Protein AF-A0A7W2D766-F1 (afdb_monomer)

Secondary structure (DSSP, 8-state):
--HHHHHHHHHHHHHHHHHHHHHHHT-TT-SHHHHHHHHTTTTSHHHHHHHHHHHHHHHHHHHHHHHH-

Sequence (69 aa):
MTAADWIWGGLLVAGAGVEAWALRNGRSGDTLSERTRSWFRVRTPAGRVTFAVVWVAFASWFLVHIVGG

Solvent-accessible surface area (backbone atoms only — not comparable to full-atom values): 3867 Å² total; per-residue (Å²): 136,53,74,65,54,53,52,54,51,48,51,51,53,51,52,52,50,51,38,55,49,25,62,73,68,68,50,89,67,57,30,62,68,49,42,50,41,58,75,42,39,48,91,39,73,68,22,39,52,52,46,51,54,53,49,52,54,49,52,54,50,50,51,48,45,72,75,68,104

pLDDT: mean 94.12, std 5.63, range [61.34, 98.38]

Mean predicted aligned error: 4.06 Å

Organism: NCBI:txid2758039

Structure (mmCIF, N/CA/C/O backbone):
data_AF-A0A7W2D766-F1
#
_entry.id   AF-A0A7W2D766-F1
#
loop_
_atom_site.group_PDB
_atom_site.id
_atom_site.type_symbol
_atom_site.label_atom_id
_atom_site.label_alt_id
_atom_site.label_comp_id
_atom_site.label_asym_id
_atom_site.label_entity_id
_atom_site.label_seq_id
_atom_site.pdbx_PDB_ins_code
_atom_site.Cartn_x
_atom_site.Cartn_y
_atom_site.Cartn_z
_atom_site.occupancy
_atom_site.B_iso_or_equiv
_atom_site.auth_seq_id
_atom_site.auth_comp_id
_atom_site.auth_asym_id
_atom_site.auth_atom_id
_atom_site.pdbx_PDB_model_num
ATOM 1 N N . MET A 1 1 ? 20.614 6.576 -11.997 1.00 72.06 1 MET A N 1
ATOM 2 C CA . MET A 1 1 ? 19.265 6.652 -11.408 1.00 72.06 1 MET A CA 1
ATOM 3 C C . MET A 1 1 ? 18.317 7.199 -12.449 1.00 72.06 1 MET A C 1
ATOM 5 O O . MET A 1 1 ? 18.596 8.250 -13.018 1.00 72.06 1 MET A O 1
ATOM 9 N N . THR A 1 2 ? 17.261 6.457 -12.743 1.00 94.19 2 THR A N 1
ATOM 10 C CA . THR A 1 2 ? 16.198 6.836 -13.674 1.00 94.19 2 THR A CA 1
ATOM 11 C C . THR A 1 2 ? 15.160 7.724 -12.982 1.00 94.19 2 THR A C 1
ATOM 13 O O . THR A 1 2 ? 15.134 7.831 -11.755 1.00 94.19 2 THR A O 1
ATOM 16 N N . ALA A 1 3 ? 14.273 8.355 -13.756 1.00 92.75 3 ALA A N 1
ATOM 17 C CA . ALA A 1 3 ? 13.118 9.055 -13.190 1.00 92.75 3 ALA A CA 1
ATOM 18 C C . ALA A 1 3 ? 12.230 8.110 -12.357 1.00 92.75 3 ALA A C 1
ATOM 20 O O . ALA A 1 3 ? 11.731 8.504 -11.306 1.00 92.75 3 ALA A O 1
ATOM 21 N N . ALA A 1 4 ? 12.090 6.852 -12.787 1.00 88.62 4 ALA A N 1
ATOM 22 C CA . ALA A 1 4 ? 11.341 5.839 -12.053 1.00 88.62 4 ALA A CA 1
ATOM 23 C C . ALA A 1 4 ? 11.974 5.539 -10.685 1.00 88.62 4 ALA A C 1
ATOM 25 O O . ALA A 1 4 ? 11.248 5.486 -9.696 1.00 88.62 4 ALA A O 1
ATOM 26 N N . ASP A 1 5 ? 13.305 5.426 -10.601 1.00 92.75 5 ASP A N 1
ATOM 27 C CA . ASP A 1 5 ? 14.011 5.181 -9.332 1.00 92.75 5 ASP A CA 1
ATOM 28 C C . ASP A 1 5 ? 13.726 6.291 -8.314 1.00 92.75 5 ASP A C 1
ATOM 30 O O . ASP A 1 5 ? 13.477 6.024 -7.139 1.00 92.75 5 ASP A O 1
ATOM 34 N N . TRP A 1 6 ? 13.727 7.546 -8.771 1.00 94.31 6 TRP A N 1
ATOM 35 C CA . TRP A 1 6 ? 13.432 8.698 -7.923 1.00 94.31 6 TRP A CA 1
ATOM 36 C C . TRP A 1 6 ? 11.972 8.749 -7.484 1.00 94.31 6 TRP A C 1
ATOM 38 O O . TRP A 1 6 ? 11.699 9.047 -6.322 1.00 94.31 6 TRP A O 1
ATOM 48 N N . ILE A 1 7 ? 11.038 8.431 -8.383 1.00 94.00 7 ILE A N 1
ATOM 49 C CA . ILE A 1 7 ? 9.608 8.382 -8.063 1.00 94.00 7 ILE A CA 1
ATOM 50 C C . ILE A 1 7 ? 9.344 7.286 -7.028 1.00 94.00 7 ILE A C 1
ATOM 52 O O . ILE A 1 7 ? 8.771 7.559 -5.975 1.00 94.00 7 ILE A O 1
ATOM 56 N N . TRP A 1 8 ? 9.801 6.061 -7.286 1.00 90.00 8 TRP A N 1
ATOM 57 C CA . TRP A 1 8 ? 9.571 4.930 -6.389 1.00 90.00 8 TRP A CA 1
ATOM 58 C C . TRP A 1 8 ? 10.297 5.088 -5.055 1.00 90.00 8 TRP A C 1
ATOM 60 O O . TRP A 1 8 ? 9.694 4.871 -4.003 1.00 90.00 8 TRP A O 1
ATOM 70 N N . GLY A 1 9 ? 11.557 5.528 -5.076 1.00 95.31 9 GLY A N 1
ATOM 71 C CA . GLY A 1 9 ? 12.319 5.821 -3.864 1.00 95.31 9 GLY A CA 1
ATOM 72 C C . GLY A 1 9 ? 11.671 6.929 -3.031 1.00 95.31 9 GLY A C 1
ATOM 73 O O . GLY A 1 9 ? 11.516 6.781 -1.819 1.00 95.31 9 GLY A O 1
ATOM 74 N N . GLY A 1 10 ? 11.219 8.006 -3.679 1.00 96.50 10 GLY A N 1
ATOM 75 C CA . GLY A 1 10 ? 10.510 9.105 -3.028 1.00 96.50 10 GLY A CA 1
ATOM 76 C C . GLY A 1 10 ? 9.197 8.663 -2.382 1.00 96.50 10 GLY A C 1
ATOM 77 O O . GLY A 1 10 ? 8.939 9.010 -1.230 1.00 96.50 10 GLY A O 1
ATOM 78 N N . LEU A 1 11 ? 8.397 7.845 -3.075 1.00 95.38 11 LEU A N 1
ATOM 79 C CA . LEU A 1 11 ? 7.151 7.291 -2.534 1.00 95.38 11 LEU A CA 1
ATOM 80 C C . LEU A 1 11 ? 7.402 6.398 -1.314 1.00 95.38 11 LEU A C 1
ATOM 82 O O . LEU A 1 11 ? 6.674 6.501 -0.326 1.00 95.38 11 LEU A O 1
ATOM 86 N N . LEU A 1 12 ? 8.450 5.569 -1.349 1.00 95.81 12 LEU A N 1
ATOM 87 C CA . LEU A 1 12 ? 8.851 4.728 -0.217 1.00 95.81 12 LEU A CA 1
ATOM 88 C C . LEU A 1 12 ? 9.236 5.564 1.007 1.00 95.81 12 LEU A C 1
ATOM 90 O O . LEU A 1 12 ? 8.730 5.319 2.103 1.00 95.81 12 LEU A O 1
ATOM 94 N N . VAL A 1 13 ? 10.091 6.573 0.822 1.00 97.00 13 VAL A N 1
ATOM 95 C CA . VAL A 1 13 ? 10.527 7.465 1.907 1.00 97.00 13 VAL A CA 1
ATOM 96 C C . VAL A 1 13 ? 9.349 8.257 2.472 1.00 97.00 13 VAL A C 1
ATOM 98 O O . VAL A 1 13 ? 9.200 8.344 3.690 1.00 97.00 13 VAL A O 1
ATOM 101 N N . ALA A 1 14 ? 8.481 8.793 1.612 1.00 95.94 14 ALA A N 1
ATOM 102 C CA . ALA A 1 14 ? 7.297 9.531 2.037 1.00 95.94 14 ALA A CA 1
ATOM 103 C C . ALA A 1 14 ? 6.339 8.645 2.848 1.00 95.94 14 ALA A C 1
ATOM 105 O O . ALA A 1 14 ? 5.917 9.036 3.936 1.00 95.94 14 ALA A O 1
ATOM 106 N N . GLY A 1 15 ? 6.043 7.433 2.367 1.00 93.62 15 GLY A N 1
ATOM 107 C CA . GLY A 1 15 ? 5.194 6.474 3.075 1.00 93.62 15 GLY A CA 1
ATOM 108 C C . GLY A 1 15 ? 5.766 6.077 4.437 1.00 93.62 15 GLY A C 1
ATOM 109 O O . GLY A 1 15 ? 5.052 6.118 5.439 1.00 93.62 15 GLY A O 1
ATOM 110 N N . ALA A 1 16 ? 7.066 5.774 4.500 1.00 95.62 16 ALA A N 1
ATOM 111 C CA . ALA A 1 16 ? 7.753 5.465 5.754 1.00 95.62 16 ALA A CA 1
ATOM 112 C C . ALA A 1 16 ? 7.736 6.651 6.734 1.00 95.62 16 ALA A C 1
ATOM 114 O O . ALA A 1 16 ? 7.517 6.459 7.929 1.00 95.62 16 ALA A O 1
ATOM 115 N N . GLY A 1 17 ? 7.920 7.877 6.236 1.00 96.81 17 GLY A N 1
ATOM 116 C CA . GLY A 1 17 ? 7.844 9.099 7.037 1.00 96.81 17 GLY A CA 1
ATOM 117 C C . GLY A 1 17 ? 6.455 9.332 7.632 1.00 96.81 17 GLY A C 1
ATOM 118 O O . GLY A 1 17 ? 6.345 9.627 8.823 1.00 96.81 17 GLY A O 1
ATOM 119 N N . VAL A 1 18 ? 5.397 9.148 6.835 1.00 94.88 18 VAL A N 1
ATOM 120 C CA . VAL A 1 18 ? 4.005 9.250 7.303 1.00 94.88 18 VAL A CA 1
ATOM 121 C C . VAL A 1 18 ? 3.711 8.200 8.373 1.00 94.88 18 VAL A C 1
ATOM 123 O O . VAL A 1 18 ? 3.184 8.552 9.427 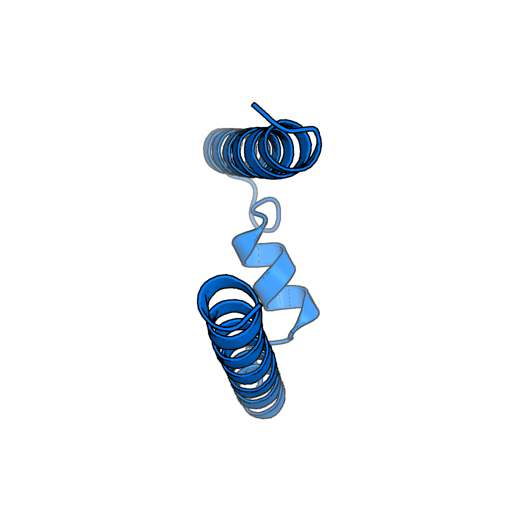1.00 94.88 18 VAL A O 1
ATOM 126 N N . GLU A 1 19 ? 4.087 6.938 8.149 1.00 96.12 19 GLU A N 1
ATOM 127 C CA . GLU A 1 19 ? 3.864 5.865 9.126 1.00 96.12 19 GLU A CA 1
ATOM 128 C C . GLU A 1 19 ? 4.637 6.133 10.429 1.00 96.12 19 GLU A C 1
ATOM 130 O O . GLU A 1 19 ? 4.071 6.049 11.517 1.00 96.12 19 GLU A O 1
ATOM 135 N N . ALA A 1 20 ? 5.909 6.537 10.341 1.00 96.19 20 ALA A N 1
ATOM 136 C CA . ALA A 1 20 ? 6.727 6.864 11.508 1.00 96.19 20 ALA A CA 1
ATOM 137 C C . ALA A 1 20 ? 6.156 8.043 12.310 1.00 96.19 20 ALA A C 1
ATOM 139 O O . ALA A 1 20 ? 6.160 8.018 13.542 1.00 96.19 20 ALA A O 1
ATOM 140 N N . TRP A 1 21 ? 5.645 9.071 11.631 1.00 95.94 21 TRP A N 1
ATOM 141 C CA . TRP A 1 21 ? 4.963 10.192 12.274 1.00 95.94 21 TRP A CA 1
ATOM 142 C C . TRP A 1 21 ? 3.652 9.757 12.941 1.00 95.94 21 TRP A C 1
ATOM 144 O O . TRP A 1 21 ? 3.408 10.115 14.093 1.00 95.94 21 TRP A O 1
ATOM 154 N N . ALA A 1 22 ? 2.840 8.936 12.271 1.00 93.94 22 ALA A N 1
ATOM 155 C CA . ALA A 1 22 ? 1.587 8.425 12.822 1.00 93.94 22 ALA A CA 1
ATOM 156 C C . ALA A 1 22 ? 1.825 7.584 14.086 1.00 93.94 22 ALA A C 1
ATOM 158 O O . ALA A 1 22 ? 1.155 7.784 15.101 1.00 93.94 22 ALA A O 1
ATOM 159 N N . LEU A 1 23 ? 2.839 6.711 14.062 1.00 93.75 23 LEU A N 1
ATOM 160 C CA . LEU A 1 23 ? 3.254 5.924 15.224 1.00 93.75 23 LEU A CA 1
ATOM 161 C C . LEU A 1 23 ? 3.717 6.814 16.384 1.00 93.75 23 LEU A C 1
ATOM 163 O O . LEU A 1 23 ? 3.351 6.556 17.528 1.00 93.75 23 LEU A O 1
ATOM 167 N N . ARG A 1 24 ? 4.473 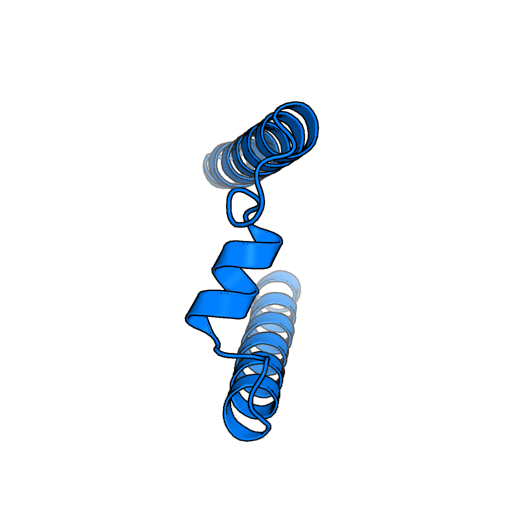7.884 16.104 1.00 95.88 24 ARG A N 1
ATOM 168 C CA . ARG A 1 24 ? 4.908 8.851 17.128 1.00 95.88 24 ARG A CA 1
ATOM 169 C C . ARG A 1 24 ? 3.743 9.604 17.762 1.00 95.88 24 ARG A C 1
ATOM 171 O O . ARG A 1 24 ? 3.784 9.880 18.955 1.00 95.88 24 ARG A O 1
ATOM 178 N N . ASN A 1 25 ? 2.715 9.926 16.984 1.00 93.06 25 ASN A N 1
ATOM 179 C CA . ASN A 1 25 ? 1.544 10.640 17.487 1.00 93.06 25 ASN A CA 1
ATOM 180 C C . ASN A 1 25 ? 0.585 9.748 18.284 1.00 93.06 25 ASN A C 1
ATOM 182 O O . ASN A 1 25 ? -0.238 10.272 19.032 1.00 93.06 25 ASN A O 1
ATOM 186 N N . GLY A 1 26 ? 0.652 8.424 18.102 1.00 89.75 26 GLY A N 1
ATOM 187 C CA . GLY A 1 26 ? -0.121 7.442 18.869 1.00 89.75 26 GLY A CA 1
ATOM 188 C C . GLY A 1 26 ? -1.640 7.516 18.675 1.00 89.75 26 GLY A C 1
ATOM 189 O O . GLY A 1 26 ? -2.392 6.945 19.463 1.00 89.75 26 GLY A O 1
ATOM 190 N N . ARG A 1 27 ? -2.116 8.232 17.651 1.00 92.38 27 ARG A N 1
ATOM 191 C CA . ARG A 1 27 ? -3.544 8.376 17.350 1.00 92.38 27 ARG A CA 1
ATOM 192 C C . ARG A 1 27 ? -4.022 7.185 16.527 1.00 92.38 27 ARG A C 1
ATOM 194 O O . ARG A 1 27 ? -3.476 6.902 15.464 1.00 92.38 27 ARG A O 1
ATOM 201 N N . SER A 1 28 ? -5.056 6.497 17.006 1.00 88.88 28 SER A N 1
ATOM 202 C CA . SER A 1 28 ? -5.638 5.382 16.255 1.00 88.88 28 SER A CA 1
ATOM 203 C C . SER A 1 28 ? -6.297 5.874 14.967 1.00 88.88 28 SER A C 1
ATOM 205 O O . SER A 1 28 ? -7.029 6.864 14.971 1.00 88.88 28 SER A O 1
ATOM 207 N N . GLY A 1 29 ? -6.053 5.159 13.870 1.00 88.56 29 GLY A N 1
ATOM 208 C CA . GLY A 1 29 ? -6.573 5.468 12.538 1.00 88.56 29 GLY A CA 1
ATOM 209 C C . GLY A 1 29 ? -5.654 6.347 11.686 1.00 88.56 29 GLY A C 1
ATOM 210 O O . GLY A 1 29 ? -5.962 6.579 10.512 1.00 88.56 29 GLY A O 1
ATOM 211 N N . ASP A 1 30 ? -4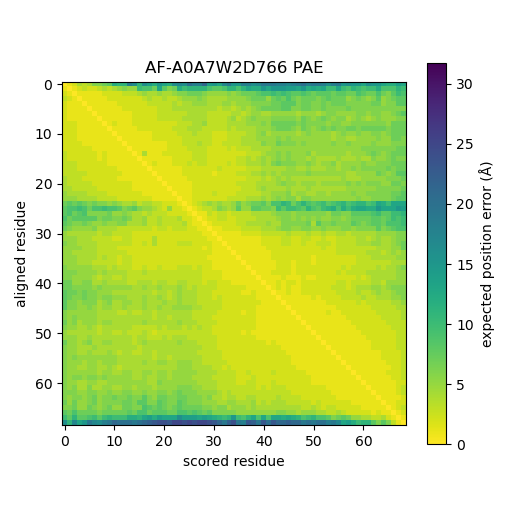.533 6.818 12.236 1.00 91.38 30 ASP A N 1
ATOM 212 C CA . ASP A 1 30 ? -3.592 7.672 11.508 1.00 91.38 30 ASP A CA 1
ATOM 213 C C . ASP A 1 30 ? -2.542 6.884 10.726 1.00 91.38 30 ASP A C 1
ATOM 215 O O . ASP A 1 30 ? -2.001 7.411 9.753 1.00 91.38 30 ASP A O 1
ATOM 219 N N . THR A 1 31 ? -2.289 5.619 11.075 1.00 95.62 31 THR A N 1
ATOM 220 C CA . THR A 1 31 ? -1.355 4.798 10.295 1.00 95.62 31 THR A CA 1
ATOM 221 C C . THR A 1 31 ? -1.939 4.461 8.920 1.00 95.62 31 THR A C 1
ATOM 223 O O . THR A 1 31 ? -3.140 4.198 8.759 1.00 95.62 31 THR A O 1
ATOM 226 N N . LEU A 1 32 ? -1.082 4.420 7.901 1.00 93.31 32 LEU A N 1
ATOM 227 C CA . LEU A 1 32 ? -1.444 3.985 6.553 1.00 93.31 32 LEU A CA 1
ATOM 228 C C . LEU A 1 32 ? -1.988 2.558 6.584 1.00 93.31 32 LEU A C 1
ATOM 230 O O . LEU A 1 32 ? -2.937 2.236 5.863 1.00 93.31 32 LEU A O 1
ATOM 234 N N . SER A 1 33 ? -1.444 1.714 7.465 1.00 92.94 33 SER A N 1
ATOM 235 C CA . SER A 1 33 ? -1.935 0.352 7.640 1.00 92.94 33 SER A CA 1
ATOM 236 C C . SER A 1 33 ? -3.370 0.314 8.191 1.00 92.94 33 SER A C 1
ATOM 238 O O . SER A 1 33 ? -4.197 -0.447 7.688 1.00 92.94 33 SER A O 1
ATOM 240 N N . GLU A 1 34 ? -3.731 1.130 9.185 1.00 94.81 34 GLU A N 1
ATOM 241 C CA . GLU A 1 34 ? -5.110 1.221 9.695 1.00 94.81 34 GLU A CA 1
ATOM 242 C C . GLU A 1 34 ? -6.082 1.761 8.644 1.00 94.81 34 GLU A C 1
ATOM 244 O O . GLU A 1 34 ? -7.169 1.198 8.473 1.00 94.81 34 GLU A O 1
ATOM 249 N N . ARG A 1 35 ? -5.690 2.796 7.894 1.00 94.94 35 ARG A N 1
ATOM 250 C CA . ARG A 1 35 ? -6.518 3.349 6.810 1.00 94.94 35 ARG A CA 1
ATOM 251 C C . ARG A 1 35 ? -6.749 2.335 5.702 1.00 94.94 35 ARG A C 1
ATOM 253 O O . ARG A 1 35 ? -7.891 2.140 5.297 1.00 94.94 35 ARG A O 1
ATOM 260 N N . THR A 1 36 ? -5.707 1.612 5.297 1.00 95.31 36 THR A N 1
ATOM 261 C CA . THR A 1 36 ? -5.815 0.526 4.312 1.00 95.31 36 THR A CA 1
ATOM 262 C C . THR A 1 36 ? -6.803 -0.540 4.789 1.00 95.31 36 THR A C 1
ATOM 264 O O . THR A 1 36 ? -7.724 -0.914 4.064 1.00 95.31 36 THR A O 1
ATOM 267 N N . ARG A 1 37 ? -6.698 -0.980 6.051 1.00 95.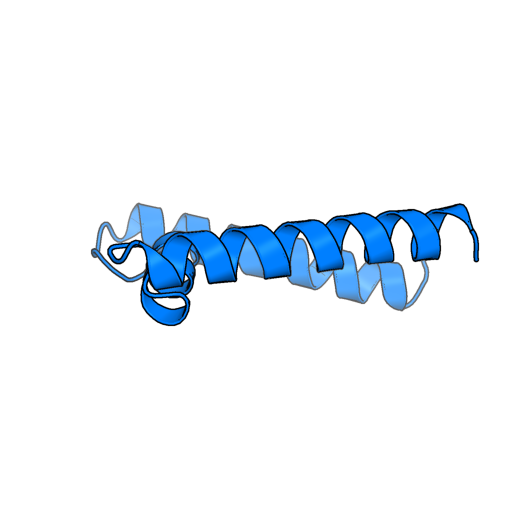81 37 ARG A N 1
ATOM 268 C CA . ARG A 1 37 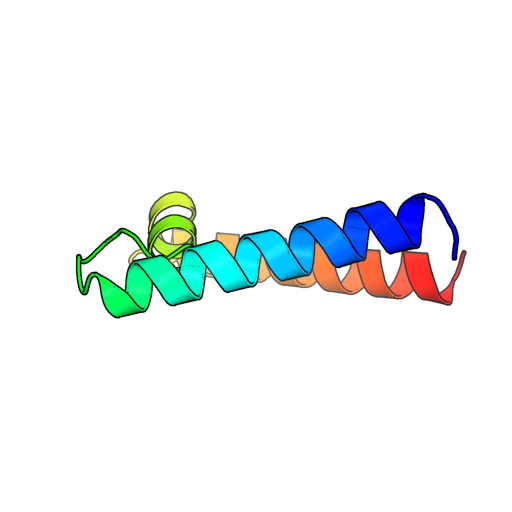? -7.649 -1.935 6.648 1.00 95.81 37 ARG A CA 1
ATOM 269 C C . ARG A 1 37 ? -9.088 -1.407 6.647 1.00 95.81 37 ARG A C 1
ATOM 271 O O . ARG A 1 37 ? -10.017 -2.182 6.408 1.00 95.81 37 ARG A O 1
ATOM 278 N N . SER A 1 38 ? -9.272 -0.115 6.916 1.00 96.31 38 SER A N 1
ATOM 279 C CA . SER A 1 38 ? -10.578 0.551 6.890 1.00 96.31 38 SER A CA 1
ATOM 280 C C . SER A 1 38 ? -11.171 0.587 5.478 1.00 96.31 38 SER A C 1
ATOM 282 O O . SER A 1 38 ? -12.303 0.144 5.283 1.00 96.31 38 SER A O 1
ATOM 284 N N . TRP A 1 39 ? -10.393 1.010 4.478 1.00 96.00 39 TRP A N 1
ATOM 285 C CA . TRP A 1 39 ? -10.820 1.086 3.075 1.00 96.00 39 TRP A CA 1
ATOM 286 C C . TRP A 1 39 ? -11.258 -0.268 2.525 1.00 96.00 39 TRP A C 1
ATOM 288 O O . TRP A 1 39 ? -12.333 -0.378 1.940 1.00 96.00 39 TRP A O 1
ATOM 298 N N . PHE A 1 40 ? -10.482 -1.318 2.795 1.00 97.12 40 PHE A N 1
ATOM 299 C CA . PHE A 1 40 ? -10.829 -2.680 2.388 1.00 97.12 40 PHE A CA 1
ATOM 300 C C . PHE A 1 40 ? -11.847 -3.361 3.307 1.00 97.12 40 PHE A C 1
ATOM 302 O O . PHE A 1 40 ? -12.253 -4.491 3.045 1.00 97.12 40 PHE A O 1
ATOM 309 N N . ARG A 1 41 ? -12.273 -2.707 4.395 1.00 96.75 41 ARG A N 1
ATOM 310 C CA . ARG A 1 41 ? -13.219 -3.255 5.379 1.00 96.75 41 ARG A CA 1
ATOM 311 C C . ARG A 1 41 ? -12.819 -4.653 5.869 1.00 96.75 41 ARG A C 1
ATOM 313 O O . ARG A 1 41 ? -13.674 -5.521 6.057 1.00 96.75 41 ARG A O 1
ATOM 320 N N . VAL A 1 42 ? -11.529 -4.878 6.137 1.00 96.75 42 VAL A N 1
ATOM 321 C CA . VAL A 1 42 ? -10.963 -6.207 6.486 1.00 96.75 42 VAL A CA 1
ATOM 322 C C . VAL A 1 42 ? -11.473 -6.790 7.815 1.00 96.75 42 VAL A C 1
ATOM 324 O O . VAL A 1 42 ? -11.131 -7.909 8.199 1.00 96.75 42 VAL A O 1
ATOM 327 N N . ARG A 1 43 ? -12.298 -6.046 8.558 1.00 96.00 43 ARG A N 1
ATOM 328 C CA . ARG A 1 43 ? -13.039 -6.573 9.713 1.00 96.00 43 ARG A CA 1
ATOM 329 C C . ARG A 1 43 ? -14.203 -7.481 9.297 1.00 96.00 43 ARG A C 1
ATOM 331 O O . ARG A 1 43 ? -14.696 -8.233 10.127 1.00 96.00 43 ARG A O 1
ATOM 338 N N . THR A 1 44 ? -14.603 -7.451 8.027 1.00 98.06 44 THR A N 1
ATOM 339 C CA . THR A 1 44 ? -15.630 -8.329 7.448 1.00 98.06 44 THR A CA 1
ATOM 340 C C . THR A 1 44 ? -14.998 -9.487 6.667 1.00 98.06 44 THR A C 1
ATOM 342 O O . THR A 1 44 ? -13.924 -9.299 6.090 1.00 98.06 44 THR A O 1
ATOM 345 N N . PRO A 1 45 ? -15.644 -10.669 6.584 1.00 97.69 45 PRO A N 1
ATOM 346 C CA . PRO A 1 45 ? -15.147 -11.777 5.765 1.00 97.69 45 PRO A CA 1
ATOM 347 C C . PRO A 1 45 ? -14.962 -11.383 4.295 1.00 97.69 45 PRO A C 1
ATOM 349 O O . PRO A 1 45 ? -13.901 -11.625 3.726 1.00 97.69 45 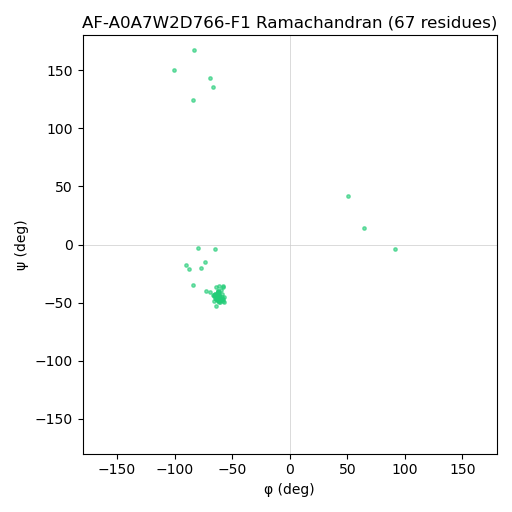PRO A O 1
ATOM 352 N N . ALA A 1 46 ? -15.950 -10.691 3.717 1.00 97.69 46 ALA A N 1
ATOM 353 C CA . ALA A 1 46 ? -15.886 -10.206 2.342 1.00 97.69 46 ALA A CA 1
ATOM 354 C C . ALA A 1 46 ? -14.699 -9.254 2.130 1.00 97.69 46 ALA A C 1
ATOM 356 O O . ALA A 1 46 ? -13.912 -9.457 1.214 1.00 97.69 46 ALA A O 1
ATOM 357 N N . GLY A 1 47 ? -14.503 -8.277 3.022 1.00 97.62 47 GLY A N 1
ATOM 358 C CA . GLY A 1 47 ? -13.382 -7.341 2.929 1.00 97.62 47 GLY A CA 1
ATOM 359 C C . GLY A 1 47 ? -12.007 -8.010 3.011 1.00 97.62 47 GLY A C 1
ATOM 360 O O . GLY A 1 47 ? -11.086 -7.608 2.303 1.00 97.62 47 GLY A O 1
ATOM 361 N N . ARG A 1 48 ? -11.860 -9.070 3.821 1.00 98.00 48 ARG A N 1
ATOM 362 C CA . ARG A 1 48 ? -10.614 -9.863 3.878 1.00 98.00 48 ARG A CA 1
ATOM 363 C C . ARG A 1 48 ? -10.331 -10.563 2.558 1.00 98.00 48 ARG A C 1
ATOM 365 O O . ARG A 1 48 ? -9.205 -10.497 2.077 1.00 98.00 48 ARG A O 1
ATOM 372 N N . VAL A 1 49 ? -11.347 -11.210 1.986 1.00 98.31 49 VAL A N 1
ATOM 373 C CA . VAL A 1 49 ? -11.225 -11.895 0.693 1.00 98.31 49 VAL A CA 1
ATOM 374 C C . VAL A 1 49 ? -10.890 -10.888 -0.402 1.00 98.31 49 VAL A C 1
ATOM 376 O O . VAL A 1 49 ? -9.938 -11.106 -1.144 1.00 98.31 49 VAL A O 1
ATOM 3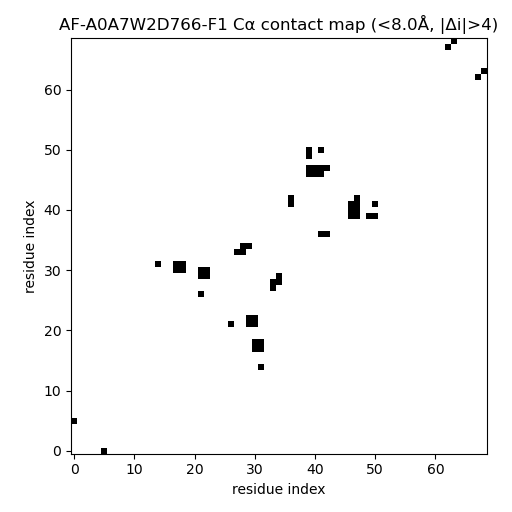79 N N . THR A 1 50 ? -11.590 -9.752 -0.449 1.00 98.00 50 THR A N 1
ATOM 380 C CA . THR A 1 50 ? -11.313 -8.678 -1.410 1.00 98.00 50 THR A CA 1
ATOM 381 C C . THR A 1 50 ? -9.876 -8.184 -1.298 1.00 98.00 50 THR A C 1
ATOM 383 O O . THR A 1 50 ? -9.179 -8.121 -2.307 1.00 98.00 50 THR A O 1
ATOM 386 N N . PHE A 1 51 ? -9.407 -7.873 -0.085 1.00 97.62 51 PHE A N 1
ATOM 387 C CA . PHE A 1 51 ? -8.027 -7.439 0.128 1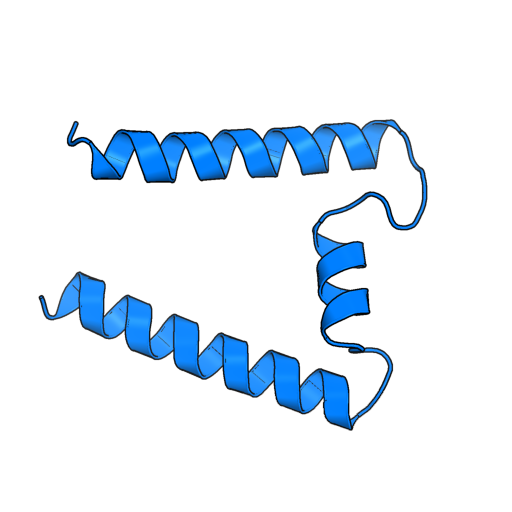.00 97.62 51 PHE A CA 1
ATOM 388 C C . PHE A 1 51 ? -7.022 -8.488 -0.357 1.00 97.62 51 PHE A C 1
ATOM 390 O O . PHE A 1 51 ? -6.105 -8.154 -1.103 1.00 97.62 51 PHE A O 1
ATOM 397 N N . ALA A 1 52 ? -7.210 -9.752 0.027 1.00 97.94 52 ALA A N 1
ATOM 398 C CA . ALA A 1 52 ? -6.301 -10.831 -0.339 1.00 97.94 52 ALA A CA 1
ATOM 399 C C . ALA A 1 52 ? -6.237 -11.041 -1.857 1.00 97.94 52 ALA A C 1
ATOM 401 O O . ALA A 1 52 ? -5.146 -11.103 -2.4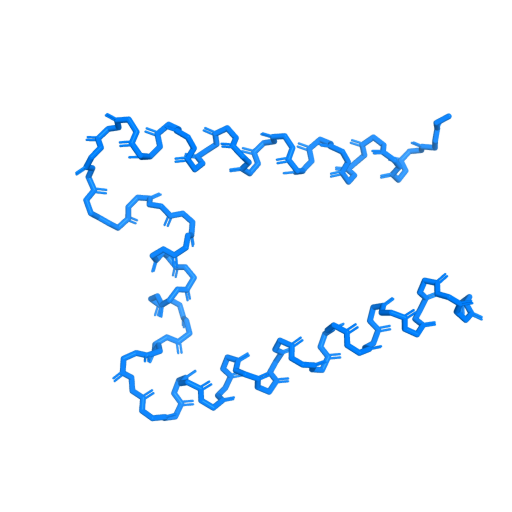16 1.00 97.94 52 ALA A O 1
ATOM 402 N N . VAL A 1 53 ? -7.388 -11.101 -2.532 1.00 98.31 53 VAL A N 1
ATOM 403 C CA . VAL A 1 53 ? -7.457 -11.296 -3.987 1.00 98.31 53 VAL A CA 1
ATOM 404 C C . VAL A 1 53 ? -6.796 -10.135 -4.724 1.00 98.31 53 VAL A C 1
ATOM 406 O O . VAL A 1 53 ? -5.965 -10.371 -5.597 1.00 98.31 53 VAL A O 1
ATOM 409 N N . VAL A 1 54 ? -7.117 -8.891 -4.353 1.00 97.81 54 VAL A N 1
ATOM 410 C CA . VAL A 1 54 ? -6.528 -7.697 -4.979 1.00 97.81 54 VAL A CA 1
ATOM 411 C C . VAL A 1 54 ? -5.016 -7.664 -4.768 1.00 97.81 54 VAL A C 1
ATOM 413 O O . VAL A 1 54 ? -4.274 -7.420 -5.717 1.00 97.81 54 VAL A O 1
ATOM 416 N N . TRP A 1 55 ? -4.552 -7.945 -3.549 1.00 97.69 55 TRP A N 1
ATOM 417 C CA . TRP A 1 55 ? -3.127 -7.928 -3.231 1.00 97.69 55 TRP A CA 1
ATOM 418 C C . TRP A 1 55 ? -2.353 -9.010 -3.981 1.00 97.69 55 TRP A C 1
ATOM 420 O O . TRP A 1 55 ? -1.313 -8.720 -4.566 1.00 97.69 55 TRP A O 1
ATOM 430 N N . VAL A 1 56 ? -2.866 -10.244 -4.005 1.00 98.38 56 VAL A N 1
ATOM 431 C CA . VAL A 1 56 ? -2.235 -11.355 -4.729 1.00 98.38 56 VAL A CA 1
ATOM 432 C C . VAL A 1 56 ? -2.196 -11.063 -6.225 1.00 98.38 56 VAL A C 1
ATOM 434 O O . VAL A 1 56 ? -1.135 -11.184 -6.827 1.00 98.38 56 VAL A O 1
ATOM 437 N N . ALA A 1 57 ? -3.305 -10.609 -6.816 1.00 98.12 57 ALA A N 1
ATOM 438 C CA . ALA A 1 57 ? -3.351 -10.265 -8.235 1.00 98.12 57 ALA A CA 1
ATOM 439 C C . ALA A 1 57 ? -2.337 -9.166 -8.588 1.00 98.12 57 ALA A C 1
ATOM 441 O O . ALA A 1 57 ? -1.576 -9.319 -9.543 1.00 98.12 57 ALA A O 1
ATOM 442 N N . PHE A 1 58 ? -2.282 -8.093 -7.791 1.00 96.62 58 PHE A N 1
ATOM 443 C CA . PHE A 1 58 ? -1.316 -7.013 -7.980 1.00 96.62 58 PHE A CA 1
ATOM 444 C C . PHE A 1 58 ? 0.128 -7.501 -7.837 1.00 96.62 58 PHE A C 1
ATOM 446 O O . PHE A 1 58 ? 0.942 -7.225 -8.710 1.00 96.62 58 PHE A O 1
ATOM 453 N N . ALA A 1 59 ? 0.452 -8.246 -6.777 1.00 96.94 59 ALA A N 1
ATOM 454 C CA . ALA A 1 59 ? 1.810 -8.721 -6.524 1.00 96.94 59 ALA A CA 1
ATOM 455 C C . ALA A 1 59 ? 2.292 -9.697 -7.607 1.00 96.94 59 ALA A C 1
ATOM 457 O O . ALA A 1 59 ? 3.425 -9.586 -8.074 1.00 96.94 59 ALA A O 1
ATOM 458 N N . SER A 1 60 ? 1.429 -10.621 -8.040 1.00 97.56 60 SER A N 1
ATOM 459 C CA . SER A 1 60 ? 1.733 -11.546 -9.133 1.00 97.56 60 SER A CA 1
ATOM 460 C C . SER A 1 60 ? 1.940 -10.808 -10.453 1.00 97.56 60 SER A C 1
ATOM 462 O O . SER A 1 60 ? 2.934 -11.058 -11.130 1.00 97.56 60 SER A O 1
ATOM 464 N N . TRP A 1 61 ? 1.049 -9.873 -10.801 1.00 96.94 61 TRP A N 1
ATOM 465 C CA . TRP A 1 61 ? 1.208 -9.048 -12.000 1.00 96.94 61 TRP A CA 1
ATOM 466 C C . TRP A 1 61 ? 2.492 -8.219 -11.946 1.00 96.94 61 TRP A C 1
ATOM 468 O O . TRP A 1 61 ? 3.260 -8.232 -12.901 1.00 96.94 61 TRP A O 1
ATOM 478 N N . PHE A 1 62 ? 2.755 -7.544 -10.826 1.00 93.44 62 PHE A N 1
ATOM 479 C CA . PHE A 1 62 ? 3.918 -6.676 -10.665 1.00 93.44 62 PHE A CA 1
ATOM 480 C C . PHE A 1 62 ? 5.227 -7.459 -10.787 1.00 93.44 62 PHE A C 1
ATOM 482 O O . PHE A 1 62 ? 6.142 -7.017 -11.476 1.00 93.44 62 PHE A O 1
ATOM 489 N N . LEU A 1 63 ? 5.304 -8.650 -10.185 1.00 94.25 63 LEU A N 1
ATOM 490 C CA . LEU A 1 63 ? 6.461 -9.532 -10.325 1.00 94.25 63 LEU A CA 1
ATOM 491 C C . LEU A 1 63 ? 6.692 -9.930 -11.787 1.00 94.25 63 LEU A C 1
ATOM 493 O O . LEU A 1 63 ? 7.811 -9.808 -12.280 1.00 94.25 63 LEU A O 1
ATOM 497 N N . VAL A 1 64 ? 5.642 -10.385 -12.479 1.00 96.31 64 VAL A N 1
ATOM 498 C CA . VAL A 1 64 ? 5.730 -10.764 -13.897 1.00 96.31 64 VAL A CA 1
ATOM 499 C C . VAL A 1 64 ? 6.115 -9.567 -14.758 1.00 96.31 64 VAL A C 1
ATOM 501 O O . VAL A 1 64 ? 6.951 -9.716 -15.634 1.00 96.31 64 VAL A O 1
ATOM 504 N N . HIS A 1 65 ? 5.563 -8.386 -14.498 1.00 90.06 65 HIS A N 1
ATOM 505 C CA . HIS A 1 65 ? 5.866 -7.179 -15.260 1.00 90.06 65 HIS A CA 1
ATOM 506 C C . HIS A 1 65 ? 7.326 -6.737 -15.085 1.00 90.06 65 HIS A C 1
ATOM 508 O O . HIS A 1 65 ? 7.995 -6.418 -16.058 1.00 90.06 65 HIS A O 1
ATOM 514 N N . ILE A 1 66 ? 7.853 -6.772 -13.858 1.00 87.94 66 ILE A N 1
ATOM 515 C CA . ILE A 1 66 ? 9.237 -6.362 -13.583 1.00 87.94 66 ILE A CA 1
ATOM 516 C C . ILE A 1 66 ? 10.256 -7.380 -14.104 1.00 87.94 66 ILE A C 1
ATOM 518 O O . ILE A 1 66 ? 11.304 -6.989 -14.611 1.00 87.94 66 ILE A O 1
ATOM 522 N N . VAL A 1 67 ? 9.982 -8.680 -13.963 1.00 94.19 67 VAL A N 1
ATOM 523 C CA . VAL A 1 67 ? 10.919 -9.736 -14.388 1.00 94.19 67 VAL A CA 1
ATOM 524 C C . VAL A 1 67 ? 10.782 -10.053 -15.879 1.00 94.19 67 VAL A C 1
ATOM 526 O O . VAL A 1 67 ? 11.769 -10.395 -16.525 1.00 94.19 67 VAL A O 1
ATOM 529 N N . GLY A 1 68 ? 9.568 -9.974 -16.418 1.00 84.56 68 GLY A N 1
ATOM 530 C CA . GLY A 1 68 ? 9.226 -10.378 -17.782 1.00 84.56 68 GLY A CA 1
ATOM 531 C C . GLY A 1 68 ? 9.347 -9.281 -18.841 1.00 84.56 68 GLY A C 1
ATOM 532 O O . GLY A 1 68 ? 9.455 -9.633 -20.015 1.00 84.56 68 GLY A O 1
ATOM 533 N N . GLY A 1 69 ? 9.387 -8.002 -18.445 1.00 61.34 69 GLY A N 1
ATOM 534 C CA . GLY A 1 69 ? 9.376 -6.853 -19.363 1.00 61.34 69 GLY A CA 1
ATOM 535 C C . GLY A 1 69 ? 7.970 -6.357 -19.676 1.00 61.34 69 GLY A C 1
ATOM 536 O O . GLY A 1 69 ? 7.128 -7.172 -20.110 1.00 61.34 69 GLY A O 1
#

Foldseek 3Di:
DDPVCCVVVVVVVVLVVQQVVCVVVVDPPSRPVSVLCVVLVCVDPNSVVVVVVVVVVVVVVVVCVVVVD

Radius of gyration: 15.29 Å; Cα contacts (8 Å, |Δi|>4): 29; chains: 1; bounding box: 35×22×38 Å